Protein AF-E1IG29-F1 (afdb_monomer)

Mean predicted aligned error: 6.25 Å

Radius of gyration: 10.33 Å; Cα contacts (8 Å, |Δi|>4): 55; chains: 1; bounding box: 20×20×32 Å

Structure (mmCIF, N/CA/C/O backbone):
data_AF-E1IG29-F1
#
_entry.id   AF-E1IG29-F1
#
loop_
_atom_site.group_PDB
_atom_site.id
_atom_site.type_symbol
_atom_site.label_atom_id
_atom_site.label_alt_id
_atom_site.label_comp_id
_atom_site.label_asym_id
_atom_site.label_entity_id
_atom_site.label_seq_id
_atom_site.pdbx_PDB_ins_code
_atom_site.Cartn_x
_atom_site.Cartn_y
_atom_site.Cartn_z
_atom_site.occupancy
_atom_site.B_iso_or_equiv
_atom_site.auth_seq_id
_atom_site.auth_comp_id
_atom_site.auth_asym_id
_atom_site.auth_atom_id
_atom_site.pdbx_PDB_model_num
ATOM 1 N N . MET A 1 1 ? -13.403 -10.693 -26.017 1.00 48.41 1 MET A N 1
ATOM 2 C CA . MET A 1 1 ? -13.285 -10.137 -24.656 1.00 48.41 1 MET A CA 1
ATOM 3 C C . MET A 1 1 ? -11.847 -10.282 -24.205 1.00 48.41 1 MET A C 1
ATOM 5 O O . MET A 1 1 ? -11.389 -11.407 -24.069 1.00 48.41 1 MET A O 1
ATOM 9 N N . ARG A 1 2 ? -11.110 -9.180 -24.033 1.00 52.66 2 ARG A N 1
ATOM 10 C CA . ARG A 1 2 ? -9.859 -9.232 -23.264 1.00 52.66 2 ARG A CA 1
ATOM 11 C C . ARG A 1 2 ? -10.287 -9.613 -21.846 1.00 52.66 2 ARG A C 1
ATOM 13 O O . ARG A 1 2 ? -11.182 -8.931 -21.350 1.00 52.66 2 ARG A O 1
ATOM 20 N N . PRO A 1 3 ? -9.765 -10.680 -21.226 1.00 49.75 3 PRO A N 1
ATOM 21 C CA . PRO A 1 3 ? -9.960 -10.842 -19.802 1.00 49.75 3 PRO A CA 1
ATOM 22 C C . PRO A 1 3 ? -9.211 -9.660 -19.195 1.00 49.75 3 PRO A C 1
ATOM 24 O O . PRO A 1 3 ? -7.983 -9.642 -19.154 1.00 49.75 3 PRO A O 1
ATOM 27 N N . SER A 1 4 ? -9.941 -8.595 -18.877 1.00 58.62 4 SER A N 1
ATOM 28 C CA . SER A 1 4 ? -9.497 -7.625 -17.897 1.00 58.62 4 SER A CA 1
ATOM 29 C C . SER A 1 4 ? -9.121 -8.475 -16.697 1.00 58.62 4 SER A C 1
ATOM 31 O O . SER A 1 4 ? -9.998 -9.111 -16.108 1.00 58.62 4 SER A O 1
ATOM 33 N N . LEU A 1 5 ? -7.813 -8.589 -16.430 1.00 54.72 5 LEU A N 1
ATOM 34 C CA . LEU A 1 5 ? -7.325 -8.972 -15.108 1.00 54.72 5 LEU A CA 1
ATOM 35 C C . LEU A 1 5 ? -8.272 -8.279 -14.129 1.00 54.72 5 LEU A C 1
ATOM 37 O O . LEU A 1 5 ? -8.489 -7.084 -14.348 1.00 54.72 5 LEU A O 1
ATOM 41 N N . PRO A 1 6 ? -8.942 -9.013 -13.220 1.00 59.00 6 PRO A N 1
ATOM 42 C CA . PRO A 1 6 ? -9.982 -8.424 -12.387 1.00 59.00 6 PRO A CA 1
ATOM 43 C C . PRO A 1 6 ? -9.417 -7.124 -11.828 1.00 59.00 6 PRO A C 1
ATOM 45 O O . PRO A 1 6 ? -8.319 -7.150 -11.261 1.00 59.00 6 PRO A O 1
ATOM 48 N N . ASP A 1 7 ? -10.080 -6.009 -12.156 1.00 62.59 7 ASP A N 1
ATOM 49 C CA . ASP A 1 7 ? -9.730 -4.710 -11.591 1.00 62.59 7 ASP A CA 1
ATOM 50 C C . ASP A 1 7 ? -9.797 -4.944 -10.093 1.00 62.59 7 ASP A C 1
ATOM 52 O O . ASP A 1 7 ? -10.799 -5.467 -9.602 1.00 62.59 7 ASP A O 1
ATOM 56 N N . ARG A 1 8 ? -8.635 -4.835 -9.459 1.00 69.25 8 ARG A N 1
ATOM 57 C CA . ARG A 1 8 ? -8.478 -5.219 -8.070 1.00 69.25 8 ARG A CA 1
ATOM 58 C C . ARG A 1 8 ? -8.325 -3.894 -7.394 1.00 69.25 8 ARG A C 1
ATOM 60 O O . ARG A 1 8 ? -7.252 -3.306 -7.458 1.00 69.25 8 ARG A O 1
ATOM 67 N N . ASP A 1 9 ? -9.435 -3.400 -6.893 1.00 79.50 9 ASP A N 1
ATOM 68 C CA . ASP A 1 9 ? -9.533 -2.049 -6.385 1.00 79.50 9 ASP A CA 1
ATOM 69 C C . ASP A 1 9 ? -9.218 -2.084 -4.895 1.00 79.50 9 ASP A C 1
ATOM 71 O O . ASP A 1 9 ? -9.269 -3.131 -4.249 1.00 79.50 9 ASP A O 1
ATOM 75 N N . CYS A 1 10 ? -8.995 -0.923 -4.291 1.00 78.12 10 CYS A N 1
ATOM 76 C CA . CYS A 1 10 ? -8.889 -0.839 -2.837 1.00 78.12 10 CYS A CA 1
ATOM 77 C C . CYS A 1 10 ? -10.105 -1.447 -2.116 1.00 78.12 10 CYS A C 1
ATOM 79 O O . CYS A 1 10 ? -9.955 -1.997 -1.035 1.00 78.12 10 CYS A O 1
ATOM 81 N N . GLY A 1 11 ? -11.296 -1.426 -2.726 1.00 76.81 11 GLY A N 1
ATOM 82 C CA . GLY A 1 11 ? -12.493 -2.064 -2.167 1.00 76.81 11 GLY A CA 1
ATOM 83 C C . GLY A 1 11 ? -12.446 -3.597 -2.092 1.00 76.81 11 GLY A C 1
ATOM 84 O O . GLY A 1 11 ? -13.255 -4.175 -1.369 1.00 76.81 11 GLY A O 1
ATOM 85 N N . ASP A 1 12 ? -11.516 -4.250 -2.798 1.00 83.38 12 ASP A N 1
ATOM 86 C CA . ASP A 1 12 ? -11.343 -5.709 -2.774 1.00 83.38 12 ASP A CA 1
ATOM 87 C C . ASP A 1 12 ? -10.433 -6.198 -1.639 1.00 83.38 12 ASP A C 1
ATOM 89 O O . ASP A 1 12 ? -10.329 -7.406 -1.405 1.00 83.38 12 ASP A O 1
ATOM 93 N N . PHE A 1 13 ? -9.758 -5.283 -0.943 1.00 84.94 13 PHE A N 1
ATOM 94 C CA . PHE A 1 13 ? -8.858 -5.603 0.160 1.00 84.94 13 PHE A CA 1
ATOM 95 C C . PHE A 1 13 ? -9.502 -5.228 1.490 1.00 84.94 13 PHE A C 1
ATOM 97 O O . PHE A 1 13 ? -10.148 -4.189 1.620 1.00 84.94 13 PHE A O 1
ATOM 104 N N . ALA A 1 14 ? -9.317 -6.077 2.501 1.00 86.12 14 ALA A N 1
ATOM 105 C CA . ALA A 1 14 ? -9.875 -5.818 3.823 1.00 86.12 14 ALA A CA 1
ATOM 106 C C . ALA A 1 14 ? -9.054 -4.774 4.598 1.00 86.12 14 ALA A C 1
ATOM 108 O O . ALA A 1 14 ? -9.593 -4.104 5.477 1.00 86.12 14 ALA A O 1
ATOM 109 N N . THR A 1 15 ? -7.760 -4.652 4.283 1.00 88.06 15 THR A N 1
ATOM 110 C CA . THR A 1 15 ? -6.810 -3.764 4.969 1.00 88.06 15 THR A CA 1
ATOM 111 C C . THR A 1 15 ? -5.816 -3.135 4.000 1.00 88.06 15 THR A C 1
ATOM 113 O O . THR A 1 15 ? -5.510 -3.702 2.944 1.00 88.06 15 THR A O 1
ATOM 116 N N . GLN A 1 16 ? -5.254 -1.993 4.400 1.00 90.06 16 GLN A N 1
ATOM 11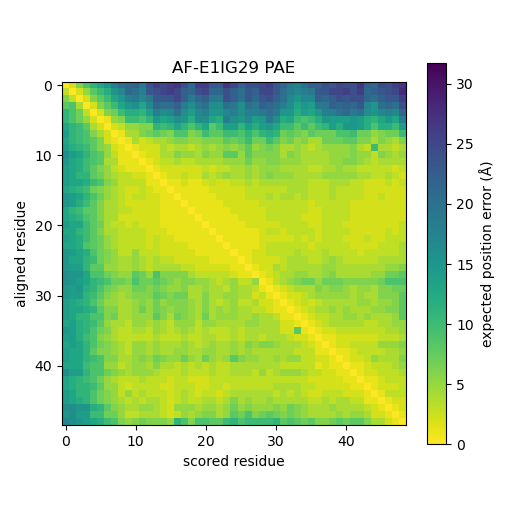7 C CA . GLN A 1 16 ? -4.192 -1.314 3.654 1.00 90.06 16 GLN A CA 1
ATOM 118 C C . GLN A 1 16 ? -2.969 -2.223 3.480 1.00 90.06 16 GLN A C 1
ATOM 120 O O . GLN A 1 16 ? -2.380 -2.275 2.405 1.00 90.06 16 GLN A O 1
ATOM 125 N N . GLN A 1 17 ? -2.631 -3.015 4.501 1.00 90.00 17 GLN A N 1
ATOM 126 C CA . GLN A 1 17 ? -1.504 -3.949 4.456 1.00 90.00 17 GLN A CA 1
ATOM 127 C C . GLN A 1 17 ? -1.646 -5.020 3.367 1.00 90.00 17 GLN A C 1
ATOM 129 O O . GLN A 1 17 ? -0.665 -5.326 2.685 1.00 90.00 17 GLN A O 1
ATOM 134 N N . GLU A 1 18 ? -2.840 -5.591 3.184 1.00 89.44 18 GLU A N 1
ATOM 135 C CA . GLU A 1 18 ? -3.081 -6.574 2.120 1.00 89.44 18 GLU A CA 1
ATOM 136 C C . GLU A 1 18 ? -2.964 -5.940 0.732 1.00 89.44 18 GLU A C 1
ATOM 138 O O . GLU A 1 18 ? -2.324 -6.513 -0.157 1.00 89.44 18 GLU A O 1
ATOM 143 N N . ALA A 1 19 ? -3.527 -4.741 0.562 1.00 89.12 19 ALA A N 1
ATOM 144 C CA . ALA A 1 19 ? -3.415 -3.979 -0.676 1.00 89.12 19 ALA A CA 1
ATOM 145 C C . ALA A 1 19 ? -1.955 -3.617 -0.982 1.00 89.12 19 ALA A C 1
ATOM 147 O O . ALA A 1 19 ? -1.496 -3.824 -2.103 1.00 89.12 19 ALA A O 1
ATOM 148 N N . GLN A 1 20 ? -1.193 -3.171 0.022 1.00 89.12 20 GLN A N 1
ATOM 149 C CA . GLN A 1 20 ? 0.231 -2.857 -0.099 1.00 89.12 20 GLN A CA 1
ATOM 150 C C . GLN A 1 20 ? 1.050 -4.081 -0.500 1.00 89.12 20 GLN A C 1
ATOM 152 O O . GLN A 1 20 ? 1.895 -3.999 -1.389 1.00 89.12 20 GLN A O 1
ATOM 157 N N . ALA A 1 21 ? 0.807 -5.230 0.133 1.00 90.12 21 ALA A N 1
ATOM 158 C CA . ALA A 1 21 ? 1.505 -6.464 -0.202 1.00 90.12 21 ALA A CA 1
ATOM 159 C C . ALA A 1 21 ? 1.233 -6.879 -1.654 1.00 90.12 21 ALA A C 1
ATOM 161 O O . ALA A 1 21 ? 2.161 -7.258 -2.372 1.00 90.12 21 ALA A O 1
ATOM 162 N N . PHE A 1 22 ? -0.020 -6.764 -2.105 1.00 87.56 22 PHE A N 1
ATOM 163 C CA . PHE A 1 22 ? -0.391 -7.043 -3.489 1.00 87.56 22 PHE A CA 1
ATOM 164 C C . PHE A 1 22 ? 0.220 -6.034 -4.468 1.00 87.56 22 PHE A C 1
ATOM 166 O O . PHE A 1 22 ? 0.762 -6.435 -5.494 1.00 87.56 22 PHE A O 1
ATOM 173 N N . PHE A 1 23 ? 0.195 -4.745 -4.139 1.00 87.50 23 PHE A N 1
ATOM 174 C CA . PHE A 1 23 ? 0.795 -3.671 -4.927 1.00 87.50 23 PHE A CA 1
ATOM 175 C C . PHE A 1 23 ? 2.300 -3.867 -5.120 1.00 87.50 23 PHE A C 1
ATOM 177 O O . PHE A 1 23 ? 2.784 -3.869 -6.252 1.00 87.50 23 PHE A O 1
ATOM 184 N N . LEU A 1 24 ? 3.032 -4.135 -4.037 1.00 87.44 24 LEU A N 1
ATOM 185 C CA . LEU A 1 24 ? 4.462 -4.438 -4.092 1.00 87.44 24 LEU A CA 1
ATOM 186 C C . LEU A 1 24 ? 4.730 -5.715 -4.904 1.00 87.44 24 LEU A C 1
ATOM 188 O O . LEU A 1 24 ? 5.647 -5.747 -5.725 1.00 87.44 24 LEU A O 1
ATOM 192 N N . ALA A 1 25 ? 3.907 -6.755 -4.733 1.00 86.81 25 ALA A N 1
ATOM 193 C CA . ALA A 1 25 ? 4.016 -7.991 -5.509 1.00 86.81 25 ALA A CA 1
ATOM 194 C C . ALA A 1 25 ? 3.699 -7.798 -7.004 1.00 86.81 25 ALA A C 1
ATOM 196 O O . ALA A 1 25 ? 4.265 -8.494 -7.848 1.00 86.81 25 ALA A O 1
ATOM 197 N N . ALA A 1 26 ? 2.828 -6.845 -7.347 1.00 84.44 26 ALA A N 1
ATOM 198 C CA . ALA A 1 26 ? 2.487 -6.484 -8.722 1.00 84.44 26 ALA A CA 1
ATOM 199 C C . ALA A 1 26 ? 3.574 -5.637 -9.417 1.00 84.44 26 ALA A C 1
ATOM 201 O O . ALA A 1 26 ? 3.522 -5.450 -10.637 1.00 84.44 26 ALA A O 1
ATOM 202 N N . GLY A 1 27 ? 4.580 -5.168 -8.671 1.00 83.00 27 GLY A N 1
ATOM 203 C CA . GLY A 1 27 ? 5.661 -4.317 -9.170 1.00 83.00 27 GLY A CA 1
ATOM 204 C C . GLY A 1 27 ? 5.476 -2.826 -8.878 1.00 83.00 27 GLY A C 1
ATOM 205 O O . GLY A 1 27 ? 6.206 -2.003 -9.439 1.00 83.00 27 GLY A O 1
ATOM 206 N N . GLY A 1 28 ? 4.528 -2.472 -8.010 1.00 81.94 28 GLY A N 1
ATOM 207 C CA 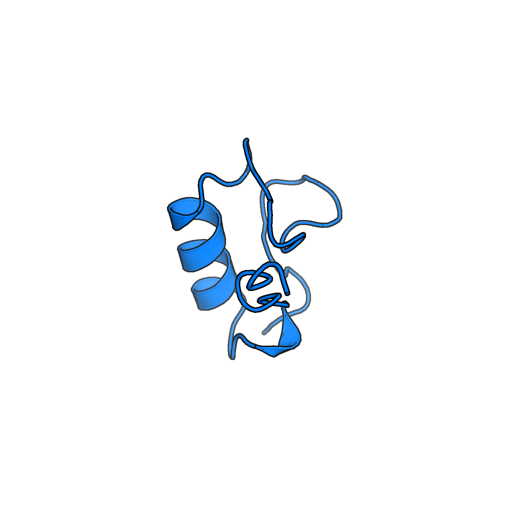. GLY A 1 28 ? 4.412 -1.137 -7.439 1.00 81.94 28 GLY A CA 1
ATOM 208 C C .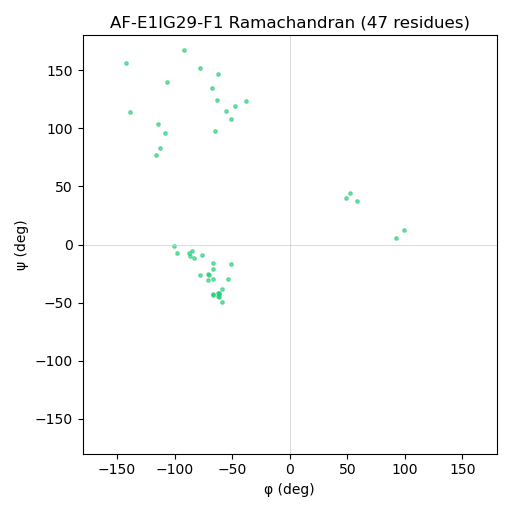 GLY A 1 28 ? 5.650 -0.785 -6.602 1.00 81.94 28 GLY A C 1
ATOM 209 O O . GLY A 1 28 ? 6.270 -1.679 -6.016 1.00 81.94 28 GLY A O 1
ATOM 210 N N . PRO A 1 29 ? 6.070 0.492 -6.560 1.00 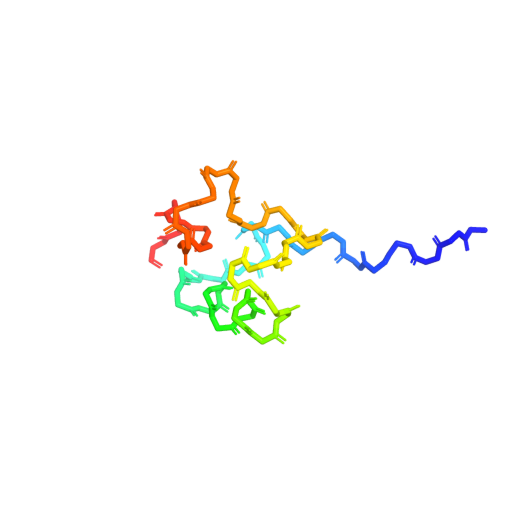79.44 29 PRO A N 1
ATOM 211 C CA . PRO A 1 29 ? 5.434 1.668 -7.173 1.00 79.44 29 PRO A CA 1
ATOM 212 C C . PRO A 1 29 ? 5.793 1.932 -8.641 1.00 79.44 29 PRO A C 1
ATOM 214 O O . PRO A 1 29 ? 5.227 2.816 -9.270 1.00 79.44 29 PRO A O 1
ATOM 217 N N . ALA A 1 30 ? 6.718 1.169 -9.231 1.00 82.12 30 ALA A N 1
ATOM 218 C CA . ALA A 1 30 ? 7.138 1.387 -10.620 1.00 82.12 30 ALA A CA 1
ATOM 219 C C . ALA A 1 30 ? 6.058 0.999 -11.648 1.00 82.12 30 ALA A C 1
ATOM 221 O O . ALA A 1 30 ? 6.053 1.487 -12.781 1.00 82.12 30 ALA A O 1
ATOM 222 N N . ARG A 1 31 ? 5.166 0.080 -11.273 1.00 76.38 31 ARG A N 1
ATOM 223 C CA . ARG A 1 31 ? 4.047 -0.376 -12.089 1.00 76.38 31 ARG A CA 1
ATOM 224 C C . ARG A 1 31 ? 2.819 -0.534 -11.212 1.00 76.38 31 ARG A C 1
ATOM 226 O O . ARG A 1 31 ? 2.763 -1.452 -10.403 1.00 76.38 31 ARG A O 1
ATOM 233 N N . ASP A 1 32 ? 1.817 0.297 -11.470 1.00 77.94 32 ASP A N 1
ATOM 234 C CA . ASP A 1 32 ? 0.499 0.181 -10.858 1.00 77.94 32 ASP A CA 1
ATOM 235 C C . ASP A 1 32 ? -0.582 -0.112 -11.916 1.00 77.94 32 ASP A C 1
ATOM 237 O O . ASP A 1 32 ? -1.311 0.779 -12.357 1.00 77.94 32 ASP A O 1
ATOM 241 N N . PRO A 1 33 ? -0.672 -1.366 -12.403 1.00 76.81 33 PRO A N 1
ATOM 242 C CA . PRO A 1 33 ? -1.689 -1.743 -13.378 1.00 76.81 33 PRO A CA 1
ATOM 243 C C . PRO A 1 33 ? -3.109 -1.685 -12.806 1.00 76.81 33 PRO A C 1
ATOM 245 O O . PRO A 1 33 ? -4.058 -1.612 -13.583 1.00 76.81 33 PRO A O 1
ATOM 248 N N . HIS A 1 34 ? -3.232 -1.747 -11.479 1.00 76.38 34 HIS A N 1
ATOM 249 C CA . HIS A 1 34 ? -4.493 -1.822 -10.749 1.00 76.38 34 HIS A CA 1
ATOM 250 C C . HIS A 1 34 ? -4.925 -0.462 -10.176 1.00 76.38 34 HIS A C 1
ATOM 252 O O . HIS A 1 34 ? -5.993 -0.367 -9.588 1.00 76.38 34 HIS A O 1
ATOM 258 N N . ARG A 1 35 ? -4.126 0.601 -10.374 1.00 80.75 35 ARG A N 1
ATOM 259 C CA . ARG A 1 35 ? -4.365 1.942 -9.811 1.00 80.75 35 ARG A CA 1
ATOM 260 C C . ARG A 1 35 ? -4.675 1.902 -8.308 1.00 80.75 35 ARG A C 1
ATOM 262 O O . ARG A 1 35 ? -5.559 2.614 -7.834 1.00 80.75 35 ARG A O 1
ATOM 269 N N . LEU A 1 36 ? -3.956 1.043 -7.585 1.00 84.19 36 LEU A N 1
ATOM 270 C CA . LEU A 1 36 ? -4.042 0.927 -6.131 1.00 84.19 36 LEU A CA 1
ATOM 271 C C . LEU A 1 36 ? -3.423 2.140 -5.428 1.00 84.19 36 LEU A C 1
ATOM 273 O O . LEU A 1 36 ? -3.872 2.509 -4.346 1.00 84.19 36 LEU A O 1
ATOM 277 N N . ASP A 1 37 ? -2.420 2.751 -6.048 1.00 84.62 37 ASP A N 1
ATOM 278 C CA . ASP A 1 37 ? -1.694 3.937 -5.606 1.00 84.62 37 ASP A CA 1
ATOM 279 C C . ASP A 1 37 ? -2.013 5.087 -6.580 1.00 84.62 37 ASP A C 1
ATOM 281 O O . ASP A 1 37 ? -1.341 5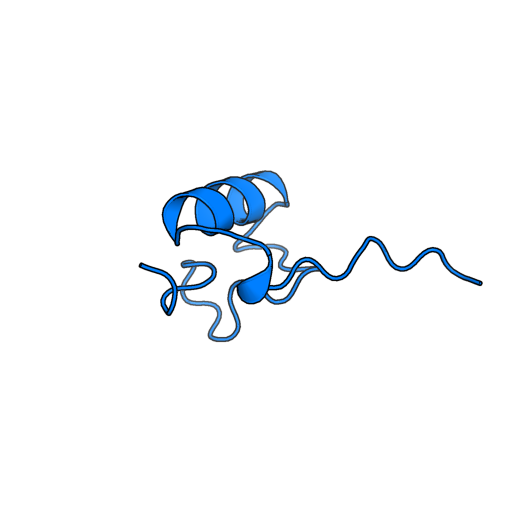.337 -7.587 1.00 84.62 37 ASP A O 1
ATOM 285 N N . GLY A 1 38 ? -3.152 5.737 -6.333 1.00 80.31 38 GLY A N 1
ATOM 286 C CA . GLY A 1 38 ? -3.691 6.767 -7.223 1.00 80.31 38 GLY A CA 1
ATOM 287 C C . GLY A 1 38 ? -2.871 8.059 -7.232 1.00 80.31 38 GLY A C 1
ATOM 288 O O . GLY A 1 38 ? -2.889 8.793 -8.224 1.00 80.31 38 GLY A O 1
ATOM 289 N N . ASP A 1 39 ? -2.159 8.339 -6.149 1.00 84.38 39 ASP A N 1
ATOM 290 C CA . ASP A 1 39 ? -1.311 9.506 -5.927 1.00 84.38 39 ASP A CA 1
ATOM 291 C C . ASP A 1 39 ? 0.180 9.242 -6.192 1.00 84.38 39 ASP A C 1
ATOM 293 O O . ASP A 1 39 ? 0.944 10.198 -6.335 1.00 84.38 39 ASP A O 1
ATOM 297 N N . ASN A 1 40 ? 0.557 7.984 -6.440 1.00 82.38 40 ASN A N 1
ATOM 298 C CA . ASN A 1 40 ? 1.916 7.523 -6.745 1.00 82.38 40 ASN A CA 1
ATOM 299 C C . ASN A 1 40 ? 2.921 7.870 -5.636 1.00 82.38 40 ASN A C 1
ATOM 301 O O . ASN A 1 40 ? 4.071 8.228 -5.919 1.00 82.38 40 ASN A O 1
ATOM 305 N N . ASP A 1 41 ? 2.489 7.789 -4.380 1.00 86.31 41 ASP A N 1
ATOM 306 C CA . ASP A 1 41 ? 3.334 8.024 -3.207 1.00 86.31 41 ASP A CA 1
ATOM 307 C C . ASP A 1 41 ? 4.068 6.745 -2.744 1.00 86.31 41 ASP A C 1
ATOM 309 O O . ASP A 1 41 ? 4.989 6.794 -1.921 1.00 86.31 41 ASP A O 1
ATOM 313 N N . GLY A 1 42 ? 3.726 5.602 -3.345 1.00 85.81 42 GLY A N 1
ATOM 314 C CA . GLY A 1 42 ? 4.232 4.276 -3.024 1.00 85.81 42 GLY A CA 1
ATOM 315 C C . GLY A 1 42 ? 3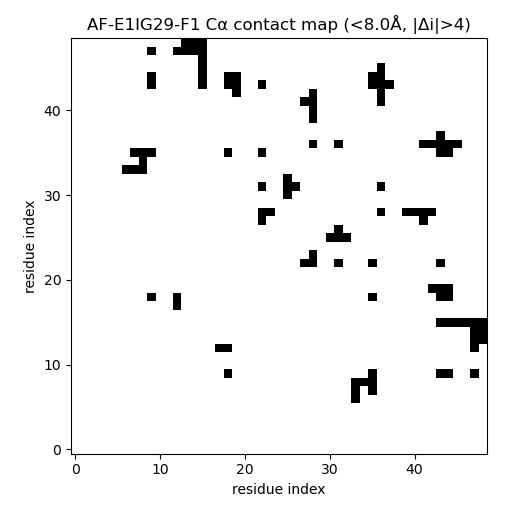.396 3.509 -2.006 1.00 85.81 42 GLY A C 1
ATOM 316 O O . GLY A 1 42 ? 3.801 2.407 -1.608 1.00 85.81 42 GLY A O 1
ATOM 317 N N . ILE A 1 43 ? 2.253 4.053 -1.599 1.00 86.81 43 ILE A N 1
ATOM 318 C CA . ILE A 1 43 ? 1.320 3.482 -0.641 1.00 86.81 43 ILE A CA 1
ATOM 319 C C . ILE A 1 43 ? 0.013 3.160 -1.363 1.00 86.81 43 ILE A C 1
ATOM 321 O O . ILE A 1 43 ? -0.849 3.994 -1.616 1.00 86.81 43 ILE A O 1
ATOM 325 N N . ALA A 1 44 ? -0.182 1.878 -1.640 1.00 89.00 44 ALA A N 1
ATOM 326 C CA . ALA A 1 44 ? -1.450 1.407 -2.154 1.00 89.00 44 ALA A CA 1
ATOM 327 C C . ALA A 1 44 ? -2.545 1.538 -1.098 1.00 89.00 44 ALA A C 1
ATOM 329 O O . ALA A 1 44 ? -2.392 1.107 0.050 1.00 89.00 44 ALA A O 1
ATOM 330 N N . CYS A 1 45 ? -3.689 2.051 -1.544 1.00 86.88 45 CYS A N 1
ATOM 331 C CA . CYS A 1 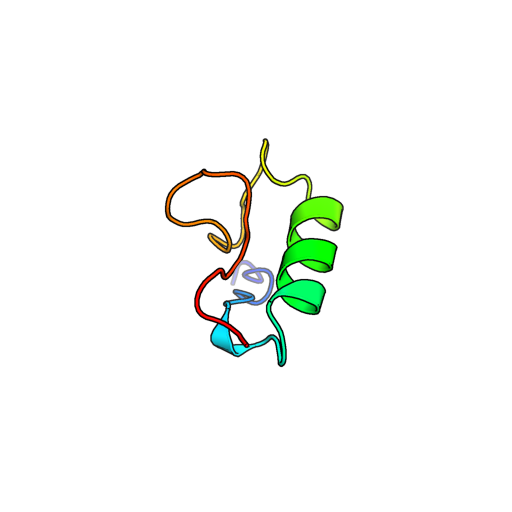45 ? -4.938 2.045 -0.805 1.00 86.88 45 CYS A CA 1
ATOM 332 C C . CYS A 1 45 ? -4.823 2.606 0.613 1.00 86.88 45 CYS A C 1
ATOM 334 O O . CYS A 1 45 ? -5.410 2.056 1.542 1.00 86.88 45 CYS A O 1
ATOM 336 N N . GLU A 1 46 ? -4.129 3.735 0.766 1.00 84.94 46 GLU A N 1
ATOM 337 C CA . GLU A 1 46 ? -3.973 4.493 2.020 1.00 84.94 46 GLU A CA 1
ATOM 338 C C . GLU A 1 46 ? -5.292 4.808 2.760 1.00 84.94 46 GLU A C 1
ATOM 340 O O . GLU A 1 46 ? -5.294 5.129 3.945 1.00 84.94 46 GLU A O 1
ATOM 345 N N . LYS A 1 47 ? 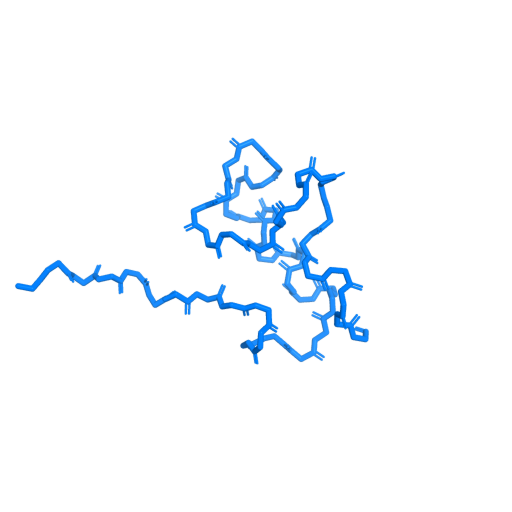-6.437 4.695 2.074 1.00 82.69 47 LYS A N 1
ATOM 346 C CA . LYS A 1 47 ? -7.784 4.897 2.633 1.00 82.69 47 LYS A CA 1
ATOM 347 C C . LYS A 1 47 ? -8.362 3.671 3.341 1.00 82.69 47 LYS A C 1
ATOM 349 O O . LYS A 1 47 ? -9.421 3.788 3.959 1.00 82.69 47 LYS A O 1
ATOM 354 N N . LEU A 1 48 ? -7.738 2.504 3.196 1.00 81.81 48 LEU A N 1
ATOM 355 C CA . LEU A 1 48 ? -8.134 1.296 3.911 1.00 81.81 48 LEU A CA 1
ATOM 356 C C . LEU A 1 48 ? -7.632 1.336 5.362 1.00 81.81 48 LEU A C 1
ATOM 358 O O . LEU A 1 48 ? -6.624 1.986 5.636 1.00 81.81 48 LEU A O 1
ATOM 362 N N . PRO A 1 49 ? -8.340 0.667 6.289 1.00 78.00 49 PRO A N 1
ATOM 363 C CA . PRO A 1 49 ? -7.907 0.550 7.676 1.00 78.00 49 PRO A CA 1
ATOM 364 C C . PRO A 1 49 ? -6.622 -0.275 7.840 1.00 78.00 49 PRO A C 1
ATOM 366 O O . PRO A 1 49 ? -6.315 -1.129 6.967 1.00 78.00 49 PRO A O 1
#

Solvent-accessible surface area (backbone atoms only — not comparable to full-atom values): 3008 Å² total; per-residue (Å²): 131,82,81,68,70,74,82,52,44,58,88,77,39,90,28,20,67,59,36,31,54,51,35,49,73,66,44,33,73,88,37,62,94,50,56,38,40,82,82,70,84,67,53,22,25,76,87,43,98

Sequence (49 aa):
MRPSLPDRDCGDFATQQEAQAFFLAAGGPARDPHRLDGDNDGIACEKLP

pLDDT: mean 79.52, std 11.03, range [48.41, 90.12]

Organism: NCBI:txid765420

InterPro domains:
  IPR008613 Excalibur calcium-binding domain [PF05901] (8-46)

Secondary structure (DSSP, 8-state):
---------GGG-SSHHHHHHHHHHHTTTT--TT---SS-SS-TTTT--

Foldseek 3Di: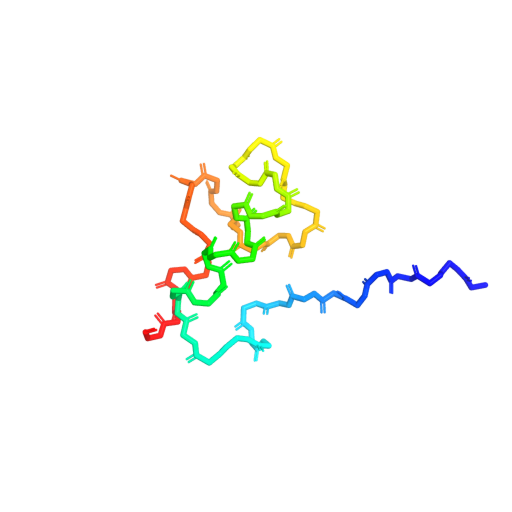
DPPPPPLCELVNDQAQVVQLVVQVVVVPPVDDPNCQPVPSPRRGNPVHD